Protein AF-A0A2V4AC31-F1 (afdb_monomer_lite)

Radius of gyration: 32.44 Å; chains: 1; bounding box: 72×50×82 Å

pLDDT: mean 72.9, std 19.84, range [39.53, 96.25]

Foldseek 3Di:
DDDPPPPDDDDDDDDPVVVVVVQVVQVVVVHGPVVVVVVLVVCCVPPVVVSCVVCVVVDDDPDPPDDPPDPPPPPPPPDDPDDDDDDDDDDDDDD

Structure (mmCIF, N/CA/C/O backbone):
data_AF-A0A2V4AC31-F1
#
_entry.id   AF-A0A2V4AC31-F1
#
loop_
_atom_site.group_PDB
_atom_site.id
_atom_site.type_symbol
_atom_site.label_atom_id
_atom_site.label_alt_id
_atom_site.label_comp_id
_atom_site.label_asym_id
_atom_site.label_entity_id
_atom_site.label_seq_id
_atom_site.pdbx_PDB_ins_code
_atom_site.Cartn_x
_atom_site.Cartn_y
_atom_site.Cartn_z
_atom_site.occupancy
_atom_site.B_iso_or_equiv
_atom_site.auth_seq_id
_atom_site.auth_comp_id
_atom_site.auth_asym_id
_atom_site.auth_atom_id
_atom_site.pdbx_PDB_model_num
ATOM 1 N N . MET A 1 1 ? 19.510 7.963 20.375 1.00 42.34 1 MET A N 1
ATOM 2 C CA . MET A 1 1 ? 19.513 9.192 19.551 1.00 42.34 1 MET A CA 1
ATOM 3 C C . MET A 1 1 ? 19.489 8.784 18.083 1.00 42.34 1 MET A C 1
ATOM 5 O O . MET A 1 1 ? 20.541 8.521 17.520 1.00 42.34 1 MET A O 1
ATOM 9 N N . SER A 1 2 ? 18.305 8.650 17.481 1.00 46.81 2 SER A N 1
ATOM 10 C CA . SER A 1 2 ? 18.174 8.229 16.078 1.00 46.81 2 SER A CA 1
ATOM 11 C C . SER A 1 2 ? 17.934 9.462 15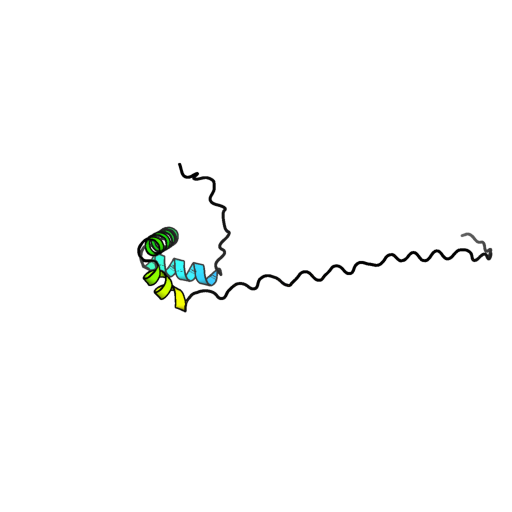.213 1.00 46.81 2 SER A C 1
ATOM 13 O O . SER A 1 2 ? 16.907 10.126 15.343 1.00 46.81 2 SER A O 1
ATOM 15 N N . SER A 1 3 ? 18.929 9.814 14.396 1.00 54.41 3 SER A N 1
ATOM 16 C CA . SER A 1 3 ? 18.928 11.023 13.569 1.00 54.41 3 SER A CA 1
ATOM 17 C C . SER A 1 3 ? 17.754 11.023 12.586 1.00 54.41 3 SER A C 1
ATOM 19 O O . SER A 1 3 ? 17.701 10.223 11.650 1.00 54.41 3 SER A O 1
ATOM 21 N N . ARG A 1 4 ? 16.829 11.969 12.784 1.00 55.62 4 ARG A N 1
ATOM 22 C CA . ARG A 1 4 ? 15.642 12.223 11.946 1.00 55.62 4 ARG A CA 1
ATOM 23 C C . ARG A 1 4 ? 15.992 12.743 10.537 1.00 55.62 4 ARG A C 1
ATOM 25 O O . ARG A 1 4 ? 15.098 12.901 9.717 1.00 55.62 4 ARG A O 1
ATOM 32 N N . HIS A 1 5 ? 17.280 12.976 10.251 1.00 48.97 5 HIS A N 1
ATOM 33 C CA . HIS A 1 5 ? 17.794 13.554 9.000 1.00 48.97 5 HIS A CA 1
ATOM 34 C C . HIS A 1 5 ? 18.476 12.539 8.063 1.00 48.97 5 HIS A C 1
ATOM 36 O O . HIS A 1 5 ? 18.942 12.914 6.992 1.00 48.97 5 HIS A O 1
ATOM 42 N N . ALA A 1 6 ? 18.537 11.254 8.434 1.00 53.03 6 ALA A N 1
ATOM 43 C CA . ALA A 1 6 ? 19.194 10.214 7.632 1.00 53.03 6 ALA A CA 1
ATOM 44 C C . ALA A 1 6 ? 18.245 9.447 6.688 1.00 53.03 6 ALA A C 1
ATOM 46 O O . ALA A 1 6 ? 18.674 8.515 6.003 1.00 53.03 6 ALA A O 1
ATOM 47 N N . GLN A 1 7 ? 16.955 9.801 6.636 1.00 58.97 7 GLN A N 1
ATOM 48 C CA . GLN A 1 7 ? 16.016 9.158 5.718 1.00 58.97 7 GLN A CA 1
ATOM 49 C C . GLN A 1 7 ? 16.301 9.612 4.285 1.00 58.97 7 GLN A C 1
ATOM 51 O O . GLN A 1 7 ? 15.807 10.629 3.807 1.00 58.97 7 GLN A O 1
ATOM 56 N N . LYS A 1 8 ? 17.131 8.831 3.591 1.00 58.09 8 LYS A N 1
ATOM 57 C CA . LYS A 1 8 ? 17.374 8.968 2.158 1.00 58.09 8 LYS A CA 1
ATOM 58 C C . LYS A 1 8 ? 16.034 8.833 1.436 1.00 58.09 8 LYS A C 1
ATOM 60 O O . LYS A 1 8 ? 15.464 7.742 1.418 1.00 58.09 8 LYS A O 1
ATOM 65 N N . TRP A 1 9 ? 15.538 9.926 0.856 1.00 58.25 9 TRP A N 1
ATOM 66 C CA . TRP A 1 9 ? 14.331 9.903 0.033 1.00 58.25 9 TRP A CA 1
ATOM 67 C C . TRP A 1 9 ? 14.549 8.914 -1.114 1.00 58.25 9 TRP A C 1
ATOM 69 O O . TRP A 1 9 ? 15.355 9.133 -2.018 1.00 58.25 9 TRP A O 1
ATOM 79 N N . ARG A 1 10 ? 13.870 7.769 -1.040 1.00 63.47 10 ARG A N 1
ATOM 80 C CA . ARG A 1 10 ? 13.770 6.827 -2.149 1.00 63.47 10 ARG A CA 1
ATOM 81 C C . ARG A 1 10 ? 12.535 7.231 -2.935 1.00 63.47 10 ARG A C 1
ATOM 83 O O . ARG A 1 10 ? 11.431 7.152 -2.410 1.00 63.47 10 ARG A O 1
ATOM 90 N N . GLY A 1 11 ? 12.729 7.719 -4.157 1.00 59.69 11 GLY A N 1
ATOM 91 C CA . GLY A 1 11 ? 11.617 8.025 -5.047 1.00 59.69 11 GLY A CA 1
ATOM 92 C C . GLY A 1 11 ? 10.837 6.748 -5.348 1.00 59.69 11 GLY A C 1
ATOM 93 O O . GLY A 1 11 ? 11.330 5.880 -6.065 1.00 59.69 11 GLY A O 1
ATOM 94 N N . PHE A 1 12 ? 9.643 6.630 -4.777 1.00 67.69 12 PHE A N 1
ATOM 95 C CA . PHE A 1 12 ? 8.624 5.686 -5.209 1.00 67.69 12 PHE A CA 1
ATOM 96 C C . PHE A 1 12 ? 7.722 6.438 -6.186 1.00 67.69 12 PHE A C 1
ATOM 98 O O . PHE A 1 12 ? 7.112 7.438 -5.816 1.00 67.69 12 PHE A O 1
ATOM 105 N N . ARG A 1 13 ? 7.710 6.006 -7.447 1.00 67.94 13 ARG A N 1
ATOM 106 C CA . ARG A 1 13 ? 6.735 6.460 -8.440 1.00 67.94 13 ARG A CA 1
ATOM 107 C C . ARG A 1 13 ? 5.853 5.261 -8.778 1.00 67.94 13 ARG A C 1
ATOM 109 O O . ARG A 1 13 ? 6.362 4.375 -9.473 1.00 67.94 13 ARG A O 1
ATOM 116 N N . PRO A 1 14 ? 4.629 5.191 -8.231 1.00 71.12 14 PRO A N 1
ATOM 117 C CA . PRO A 1 14 ? 3.635 4.239 -8.704 1.00 71.12 14 PRO A CA 1
ATOM 118 C C . PRO A 1 14 ? 3.270 4.567 -10.154 1.00 71.12 14 PRO A C 1
ATOM 120 O O . PRO A 1 14 ? 3.542 5.677 -10.632 1.00 71.12 14 PRO A O 1
ATOM 123 N N . ASP A 1 15 ? 2.692 3.597 -10.858 1.00 76.50 15 ASP A N 1
ATOM 124 C CA . ASP A 1 15 ? 2.013 3.918 -12.106 1.00 76.50 15 ASP A CA 1
ATOM 125 C C . ASP A 1 15 ? 0.852 4.885 -11.792 1.00 76.50 15 ASP A C 1
ATOM 127 O O . ASP A 1 15 ? 0.147 4.658 -10.801 1.00 76.50 15 ASP A O 1
ATOM 131 N N . PRO A 1 16 ? 0.663 5.978 -12.556 1.00 72.00 16 PRO A N 1
ATOM 132 C CA . PRO A 1 16 ? -0.385 6.954 -12.260 1.00 72.00 16 PRO A CA 1
ATOM 133 C C . PRO A 1 16 ? -1.776 6.318 -12.148 1.00 72.00 16 PRO A C 1
ATOM 135 O O . PRO A 1 16 ? -2.515 6.643 -11.226 1.00 72.00 16 PRO A O 1
ATOM 138 N N . GLY A 1 17 ? -2.099 5.344 -13.009 1.00 77.75 17 GLY A N 1
ATOM 139 C CA . GLY A 1 17 ? -3.413 4.697 -12.992 1.00 77.75 17 GLY A CA 1
ATOM 140 C C . GLY A 1 17 ? -3.642 3.806 -11.768 1.00 77.75 17 GLY A C 1
ATOM 141 O O . GLY A 1 17 ? -4.770 3.680 -11.298 1.00 77.75 17 GLY A O 1
ATOM 142 N N . GLU A 1 18 ? -2.581 3.208 -11.222 1.00 83.94 18 GLU A N 1
ATOM 143 C CA . GLU A 1 18 ? -2.660 2.391 -10.005 1.00 83.94 18 GLU A CA 1
ATOM 144 C C . GLU A 1 18 ? -2.837 3.251 -8.751 1.00 83.94 18 GLU A C 1
ATOM 146 O O . GLU A 1 18 ? -3.540 2.855 -7.819 1.00 83.94 18 GLU A O 1
ATOM 151 N N . TYR A 1 19 ? -2.196 4.423 -8.719 1.00 86.31 19 TYR A N 1
ATOM 152 C CA . TYR A 1 19 ? -2.276 5.330 -7.579 1.00 86.31 19 TYR A CA 1
ATOM 153 C C . TYR A 1 19 ? -3.651 5.986 -7.478 1.00 86.31 19 TYR A C 1
ATOM 155 O O . TYR A 1 19 ? -4.263 5.912 -6.414 1.00 86.31 19 TYR A O 1
ATOM 163 N N . ASP A 1 20 ? -4.145 6.556 -8.579 1.00 88.50 20 ASP A N 1
ATOM 164 C CA . ASP A 1 20 ? -5.422 7.276 -8.605 1.00 88.50 20 ASP A CA 1
ATOM 165 C C . ASP A 1 20 ? -6.580 6.338 -8.220 1.00 88.50 20 ASP A C 1
ATOM 167 O O . ASP A 1 20 ? -7.390 6.653 -7.351 1.00 88.50 20 ASP A O 1
ATOM 171 N N . ALA A 1 21 ? -6.591 5.111 -8.759 1.00 91.06 21 ALA A N 1
ATOM 172 C CA . ALA A 1 21 ? -7.598 4.110 -8.406 1.00 91.06 21 ALA A CA 1
ATOM 173 C C . ALA A 1 21 ? -7.557 3.719 -6.917 1.00 91.06 21 ALA A C 1
ATOM 175 O O . ALA A 1 21 ? -8.596 3.484 -6.295 1.00 91.06 21 ALA A O 1
ATOM 176 N N . ALA A 1 22 ? -6.362 3.623 -6.329 1.00 91.00 22 ALA A N 1
ATOM 177 C CA . ALA A 1 22 ? -6.208 3.313 -4.913 1.00 91.00 22 ALA A CA 1
ATOM 178 C C . ALA A 1 22 ? -6.606 4.498 -4.015 1.00 91.00 22 ALA A C 1
ATOM 180 O O . ALA A 1 22 ? -7.156 4.279 -2.935 1.00 91.00 22 ALA A O 1
ATOM 181 N N . GLU A 1 23 ? -6.354 5.730 -4.457 1.00 93.00 23 GLU A N 1
ATOM 182 C CA . GLU A 1 23 ? -6.785 6.952 -3.777 1.00 93.00 23 GLU A CA 1
ATOM 183 C C . GLU A 1 23 ? -8.315 7.048 -3.749 1.00 93.00 23 GLU A C 1
ATOM 185 O O . GLU A 1 23 ? -8.884 7.097 -2.659 1.00 93.00 23 GLU A O 1
ATOM 190 N N . ASP A 1 24 ? -8.986 6.888 -4.893 1.00 95.00 24 ASP A N 1
ATOM 191 C CA . ASP A 1 24 ? -10.454 6.872 -4.987 1.00 95.00 24 ASP A CA 1
ATOM 192 C C . ASP A 1 24 ? -11.087 5.811 -4.067 1.00 95.00 24 ASP A C 1
ATOM 194 O O . ASP A 1 24 ? -12.095 6.045 -3.390 1.00 95.00 24 ASP A O 1
ATOM 198 N N . LEU A 1 25 ? -10.484 4.618 -4.006 1.00 96.25 25 LEU A N 1
ATOM 199 C CA . LEU A 1 25 ? -10.944 3.531 -3.140 1.00 96.25 25 LEU A CA 1
ATOM 200 C C . LEU A 1 25 ? -10.830 3.877 -1.650 1.00 96.25 25 LEU A C 1
ATOM 202 O O . LEU A 1 25 ? -11.686 3.466 -0.857 1.00 96.25 25 LEU A O 1
ATOM 206 N N . LEU A 1 26 ? -9.763 4.558 -1.243 1.00 95.50 26 LEU A N 1
ATOM 207 C CA . LEU A 1 26 ? -9.555 4.948 0.149 1.00 95.50 26 LEU A CA 1
ATOM 208 C C . LEU A 1 26 ? -10.439 6.140 0.526 1.00 95.50 26 LEU A C 1
ATOM 210 O O . LEU A 1 26 ? -11.058 6.112 1.594 1.00 95.50 26 LEU A O 1
ATOM 214 N N . ASP A 1 27 ? -10.601 7.104 -0.375 1.00 95.31 27 ASP A N 1
ATOM 215 C CA . ASP A 1 27 ? -11.466 8.267 -0.193 1.00 95.31 27 ASP A CA 1
ATOM 216 C C . ASP A 1 27 ? -12.936 7.860 -0.055 1.00 95.31 27 ASP A C 1
ATOM 218 O O . ASP A 1 27 ? -13.616 8.303 0.875 1.00 95.31 27 ASP A O 1
ATOM 222 N N . ALA A 1 28 ? -13.406 6.900 -0.861 1.00 95.94 28 ALA A N 1
ATOM 223 C CA . ALA A 1 28 ? -14.737 6.303 -0.708 1.00 95.94 28 ALA A CA 1
ATOM 224 C C . ALA A 1 28 ? -14.960 5.648 0.673 1.00 95.94 28 ALA A C 1
ATOM 226 O O . ALA A 1 28 ? -16.098 5.423 1.089 1.00 95.94 28 ALA A O 1
ATOM 227 N N . ARG A 1 29 ? -13.879 5.333 1.397 1.00 96.12 29 ARG A N 1
ATOM 228 C CA . ARG A 1 29 ? -13.884 4.756 2.752 1.00 96.12 29 ARG A CA 1
ATOM 229 C C . ARG A 1 29 ? -13.505 5.777 3.833 1.00 96.12 29 ARG A C 1
ATOM 231 O O . ARG A 1 29 ? -13.356 5.397 4.996 1.00 96.12 29 ARG A O 1
ATOM 238 N N . GLY A 1 30 ? -13.342 7.051 3.469 1.00 95.69 30 GLY A N 1
ATOM 239 C CA . GLY A 1 30 ? -12.945 8.129 4.374 1.00 95.69 30 GLY A CA 1
ATOM 240 C C . GLY A 1 30 ? -11.543 7.943 4.956 1.00 95.69 30 GLY A C 1
ATOM 241 O O . GLY A 1 30 ? -11.321 8.245 6.131 1.00 95.69 30 GLY A O 1
ATOM 242 N N . LYS A 1 31 ? -10.616 7.371 4.181 1.00 95.81 31 LYS A N 1
ATOM 243 C CA . LYS A 1 31 ? -9.222 7.139 4.577 1.00 95.81 31 LYS A CA 1
ATOM 244 C C . LYS A 1 31 ? -8.289 7.875 3.632 1.00 95.81 31 LYS A C 1
ATOM 246 O O . LYS A 1 31 ? -8.438 7.762 2.428 1.00 95.81 31 LYS A O 1
ATOM 251 N N . ALA A 1 32 ? -7.280 8.554 4.171 1.00 93.94 32 ALA A N 1
ATOM 252 C CA . ALA A 1 32 ? -6.263 9.182 3.336 1.00 93.94 32 ALA A CA 1
ATOM 253 C C . ALA A 1 32 ? -5.163 8.179 2.942 1.00 93.94 32 ALA A C 1
ATOM 255 O O . ALA A 1 32 ? -4.707 7.381 3.771 1.00 93.94 32 ALA A O 1
ATOM 256 N N . MET A 1 33 ? -4.641 8.289 1.715 1.00 92.12 33 MET A N 1
ATOM 257 C CA . MET A 1 33 ? -3.535 7.456 1.212 1.00 92.12 33 MET A CA 1
ATOM 258 C C . MET A 1 33 ? -2.323 7.443 2.158 1.00 92.12 33 MET A C 1
ATOM 260 O O . MET A 1 33 ? -1.762 6.397 2.485 1.00 92.12 33 MET A O 1
ATOM 264 N N . SER A 1 34 ? -1.932 8.612 2.670 1.00 90.19 34 SER A N 1
ATOM 265 C CA . SER A 1 34 ? -0.787 8.725 3.582 1.00 90.19 34 SER A CA 1
ATOM 266 C C . SER A 1 34 ? -0.994 8.010 4.927 1.00 90.19 34 SER A C 1
ATOM 268 O O . SER A 1 34 ? -0.032 7.495 5.505 1.00 90.19 34 SER A O 1
ATOM 270 N N . GLU A 1 35 ? -2.230 7.945 5.427 1.00 92.62 35 GLU A N 1
ATOM 271 C CA . GLU A 1 35 ? -2.576 7.221 6.653 1.00 92.62 35 GLU A CA 1
ATOM 272 C C . GLU A 1 35 ? -2.541 5.717 6.422 1.00 92.62 35 GLU A C 1
ATOM 274 O O . GLU A 1 35 ? -1.977 4.986 7.238 1.00 92.62 35 GLU A O 1
ATOM 279 N N . TYR A 1 36 ? -3.070 5.274 5.280 1.00 94.44 36 TYR A N 1
ATOM 280 C CA . TYR A 1 36 ? -3.015 3.884 4.853 1.00 94.44 36 TYR A CA 1
ATOM 281 C C . TYR A 1 36 ? -1.567 3.387 4.747 1.00 94.44 36 TYR A C 1
ATOM 283 O O . TYR A 1 36 ? -1.210 2.395 5.380 1.00 94.44 36 TYR A O 1
ATOM 291 N N . LEU A 1 37 ? -0.685 4.127 4.065 1.00 92.12 37 LEU A N 1
ATOM 292 C CA . LEU A 1 37 ? 0.732 3.758 3.952 1.00 92.12 37 LEU A CA 1
ATOM 293 C C . LEU A 1 37 ? 1.423 3.666 5.322 1.00 92.12 37 LEU A C 1
ATOM 295 O O . LEU A 1 37 ? 2.196 2.741 5.573 1.00 92.12 37 LEU A O 1
ATOM 299 N N . ARG A 1 38 ? 1.126 4.594 6.241 1.00 92.31 38 ARG A N 1
ATOM 300 C CA . ARG A 1 38 ? 1.640 4.530 7.621 1.00 92.31 38 ARG A CA 1
ATOM 301 C C . ARG A 1 38 ? 1.101 3.318 8.380 1.00 92.31 38 ARG A C 1
ATOM 303 O O . ARG A 1 38 ? 1.852 2.720 9.148 1.00 92.31 38 ARG A O 1
ATOM 310 N N . ALA A 1 39 ? -0.167 2.962 8.187 1.00 94.44 39 ALA A N 1
ATOM 311 C CA . ALA A 1 39 ? -0.768 1.781 8.795 1.00 94.44 39 ALA A CA 1
ATOM 312 C C . ALA A 1 39 ? -0.110 0.493 8.281 1.00 94.44 39 ALA A C 1
ATOM 314 O O . ALA A 1 39 ? 0.258 -0.350 9.094 1.00 94.44 39 ALA A O 1
ATOM 315 N N . CYS A 1 40 ? 0.146 0.384 6.974 1.00 93.94 40 CYS A N 1
ATOM 316 C CA . CYS A 1 40 ? 0.851 -0.757 6.385 1.00 93.94 40 CYS A CA 1
ATOM 317 C C . CYS A 1 40 ? 2.265 -0.929 6.956 1.00 93.94 40 CYS A C 1
ATOM 319 O O . CYS A 1 40 ? 2.671 -2.045 7.266 1.00 93.94 40 CYS A O 1
ATOM 321 N N . LEU A 1 41 ? 3.004 0.170 7.156 1.00 93.56 41 LEU A N 1
ATOM 322 C CA . LEU A 1 41 ? 4.329 0.113 7.784 1.00 93.56 41 LEU A CA 1
ATOM 323 C C . LEU A 1 41 ? 4.266 -0.402 9.227 1.00 93.56 41 LEU A C 1
ATOM 325 O O . LEU A 1 41 ? 5.092 -1.220 9.619 1.00 93.56 41 LEU A O 1
ATOM 329 N N . ARG A 1 42 ? 3.277 0.050 10.007 1.00 94.88 42 ARG A N 1
ATOM 330 C CA . ARG A 1 42 ? 3.068 -0.428 11.384 1.00 94.88 42 ARG A CA 1
ATOM 331 C C . ARG A 1 42 ? 2.640 -1.891 11.423 1.00 94.88 42 ARG A C 1
ATOM 333 O O . ARG A 1 42 ? 3.084 -2.625 12.295 1.00 94.88 42 ARG A O 1
ATOM 340 N N . TRP A 1 43 ? 1.788 -2.307 10.492 1.00 96.00 43 TRP A N 1
ATOM 341 C CA . TRP A 1 43 ? 1.352 -3.695 10.385 1.00 96.00 43 TRP A CA 1
ATOM 342 C C . TRP A 1 43 ? 2.523 -4.627 10.067 1.00 96.00 43 TRP A C 1
ATOM 344 O O . TRP A 1 43 ? 2.700 -5.625 10.759 1.00 96.00 43 TRP A O 1
ATOM 354 N N . LEU A 1 44 ? 3.383 -4.251 9.114 1.00 94.88 44 LEU A N 1
ATOM 355 C CA . LEU A 1 44 ? 4.597 -5.003 8.786 1.00 94.88 44 LEU A CA 1
ATOM 356 C C . LEU A 1 44 ? 5.547 -5.144 9.987 1.00 94.88 44 LEU A C 1
ATOM 358 O O . LEU A 1 44 ? 6.169 -6.188 10.154 1.00 94.88 44 LEU A O 1
ATOM 362 N N . GLU A 1 45 ? 5.666 -4.106 10.818 1.00 95.38 45 GLU A N 1
ATOM 363 C CA . GLU A 1 45 ? 6.487 -4.140 12.036 1.00 95.38 45 GLU A CA 1
ATOM 364 C C . GLU A 1 45 ? 5.912 -5.085 13.107 1.00 95.38 45 GLU A C 1
ATOM 366 O O . GLU A 1 45 ? 6.671 -5.731 13.825 1.00 95.38 45 GLU A O 1
ATOM 371 N N . GLN A 1 46 ? 4.584 -5.181 13.215 1.00 96.12 46 GLN A N 1
ATOM 372 C CA . GLN A 1 46 ? 3.909 -5.963 14.257 1.00 96.12 46 GLN A CA 1
ATOM 373 C C . GLN A 1 46 ? 3.706 -7.437 13.887 1.00 96.12 46 GLN A C 1
ATOM 375 O O . GLN A 1 46 ? 3.818 -8.300 14.754 1.00 96.12 46 GLN A O 1
ATOM 380 N N . ALA A 1 47 ? 3.391 -7.723 12.623 1.00 94.94 47 ALA A N 1
ATOM 381 C CA . ALA A 1 47 ? 3.044 -9.056 12.137 1.00 94.94 47 ALA A CA 1
ATOM 382 C C . ALA A 1 47 ? 3.685 -9.303 10.757 1.00 94.94 47 ALA A C 1
ATOM 384 O O . ALA A 1 47 ? 2.995 -9.290 9.732 1.00 94.94 47 ALA A O 1
ATOM 385 N N . PRO A 1 48 ? 5.015 -9.501 10.701 1.00 93.19 48 PRO A N 1
ATOM 386 C CA . PRO A 1 48 ? 5.749 -9.526 9.440 1.00 93.19 48 PRO A CA 1
ATOM 387 C C . PRO A 1 48 ? 5.321 -10.678 8.529 1.00 93.19 48 PRO A C 1
ATOM 389 O O . PRO A 1 48 ? 5.100 -10.458 7.341 1.00 93.19 48 PRO A O 1
ATOM 392 N N . ASP A 1 49 ? 5.155 -11.886 9.071 1.00 96.19 49 ASP A N 1
ATOM 393 C CA . ASP A 1 49 ? 4.809 -13.064 8.269 1.00 96.19 49 ASP A CA 1
ATOM 394 C C . ASP A 1 49 ? 3.398 -12.957 7.672 1.00 96.19 49 ASP A C 1
ATOM 396 O O . ASP A 1 49 ? 3.188 -13.286 6.507 1.00 96.19 49 ASP A O 1
ATOM 400 N N . GLU A 1 50 ? 2.440 -12.424 8.435 1.00 93.75 50 GLU A N 1
ATOM 401 C CA . GLU A 1 50 ? 1.064 -12.198 7.976 1.00 93.75 50 GLU A CA 1
ATOM 402 C C . GLU A 1 50 ? 0.999 -11.108 6.897 1.00 93.75 50 GLU A C 1
ATOM 404 O O . GLU A 1 50 ? 0.351 -11.278 5.856 1.00 93.75 50 GLU A O 1
ATOM 409 N N . ALA A 1 51 ? 1.719 -10.003 7.110 1.00 92.56 51 ALA A N 1
ATOM 410 C CA . ALA A 1 51 ? 1.806 -8.916 6.146 1.00 92.56 51 ALA A CA 1
ATOM 411 C C . ALA A 1 51 ? 2.442 -9.387 4.829 1.00 92.56 51 ALA A C 1
ATOM 413 O O . ALA A 1 51 ? 1.908 -9.127 3.749 1.00 92.56 51 ALA A O 1
ATOM 414 N N . LEU A 1 52 ? 3.550 -10.131 4.902 1.00 93.75 52 LEU A N 1
ATOM 415 C CA . LEU A 1 52 ? 4.231 -10.666 3.722 1.00 93.75 52 LEU A CA 1
ATOM 416 C C . LEU A 1 52 ? 3.392 -11.723 2.998 1.00 93.75 52 LEU A C 1
ATOM 418 O O . LEU A 1 52 ? 3.349 -11.710 1.767 1.00 93.75 52 LEU A O 1
ATOM 422 N N . ALA A 1 53 ? 2.686 -12.591 3.727 1.00 94.75 53 ALA A N 1
ATOM 423 C CA . ALA A 1 53 ? 1.773 -13.562 3.129 1.00 94.75 53 ALA A CA 1
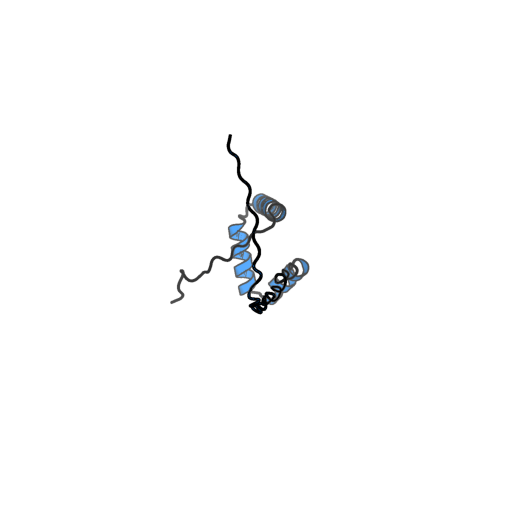ATOM 424 C C . ALA A 1 53 ? 0.632 -12.874 2.362 1.00 94.75 53 ALA A C 1
ATOM 426 O O . ALA A 1 53 ? 0.291 -13.294 1.257 1.00 94.75 53 ALA A O 1
ATOM 427 N N . THR A 1 54 ? 0.087 -11.783 2.908 1.0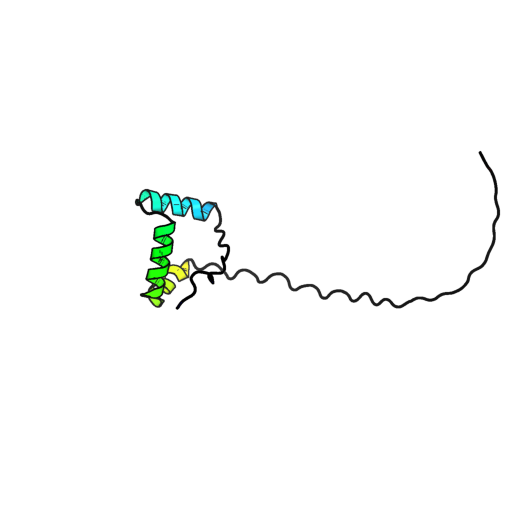0 94.50 54 THR A N 1
ATOM 428 C CA . THR A 1 54 ? -1.014 -11.036 2.281 1.00 94.50 54 THR A CA 1
ATOM 429 C C . THR A 1 54 ? -0.569 -10.261 1.041 1.00 94.50 54 THR A C 1
ATOM 431 O O . THR A 1 54 ? -1.288 -10.225 0.046 1.00 94.50 54 THR A O 1
ATOM 434 N N . VAL A 1 55 ? 0.614 -9.637 1.070 1.00 91.81 55 VAL A N 1
ATOM 435 C CA . VAL A 1 55 ? 1.129 -8.855 -0.070 1.00 91.81 55 VAL A CA 1
ATOM 436 C C . VAL A 1 55 ? 1.751 -9.755 -1.146 1.00 91.81 55 VAL A C 1
ATOM 438 O O . VAL A 1 55 ? 1.828 -9.347 -2.302 1.00 91.81 55 VAL A O 1
ATOM 441 N N . GLY A 1 56 ? 2.158 -10.983 -0.807 1.00 90.94 56 GLY A N 1
ATOM 442 C CA . GLY A 1 56 ? 2.821 -11.938 -1.706 1.00 90.94 56 GLY A CA 1
ATOM 443 C C . GLY A 1 56 ? 2.213 -12.061 -3.115 1.00 90.94 56 GLY A C 1
ATOM 444 O O . GLY A 1 56 ? 2.963 -11.942 -4.085 1.00 90.94 56 GLY A O 1
ATOM 445 N N . PRO A 1 57 ? 0.884 -12.218 -3.276 1.00 91.75 57 PRO A N 1
ATOM 446 C CA . PRO A 1 57 ? 0.232 -12.281 -4.590 1.00 91.75 57 PRO A CA 1
ATOM 447 C C . PRO A 1 57 ? 0.366 -11.010 -5.444 1.00 91.75 57 PRO A C 1
ATOM 449 O O . PRO A 1 57 ? 0.237 -11.071 -6.663 1.00 91.75 57 PRO A O 1
ATOM 452 N N . HIS A 1 58 ? 0.621 -9.863 -4.813 1.00 87.81 58 HIS A N 1
ATOM 453 C CA . HIS A 1 58 ? 0.751 -8.550 -5.449 1.00 87.81 58 HIS A CA 1
ATOM 454 C C . HIS A 1 58 ? 2.207 -8.067 -5.510 1.00 87.81 58 HIS A C 1
ATOM 456 O O . HIS A 1 58 ? 2.467 -6.923 -5.886 1.00 87.81 58 HIS A O 1
ATOM 462 N N . TRP A 1 59 ? 3.170 -8.907 -5.112 1.00 85.44 59 TRP A N 1
ATOM 463 C CA . TRP A 1 59 ? 4.567 -8.503 -5.051 1.00 85.44 59 TRP A CA 1
ATOM 464 C C . TRP A 1 59 ? 5.102 -8.230 -6.464 1.00 85.44 59 TRP A C 1
ATOM 466 O O . TRP A 1 59 ? 5.053 -9.120 -7.319 1.00 85.44 59 TRP A O 1
ATOM 476 N N . PRO A 1 60 ? 5.629 -7.023 -6.747 1.00 81.25 60 PRO A N 1
ATOM 477 C CA . PRO A 1 60 ? 6.069 -6.693 -8.090 1.00 81.25 60 PRO A CA 1
ATOM 478 C C . PRO A 1 60 ? 7.271 -7.560 -8.482 1.00 81.25 60 PRO A C 1
ATOM 480 O O . PRO A 1 60 ? 8.132 -7.852 -7.639 1.00 81.25 60 PRO A O 1
ATOM 483 N N . PRO A 1 61 ? 7.393 -7.933 -9.767 1.00 79.31 61 PRO A N 1
ATOM 484 C CA . PRO A 1 61 ? 8.572 -8.633 -10.238 1.00 79.31 61 PRO A CA 1
ATOM 485 C C . PRO A 1 61 ? 9.823 -7.774 -9.996 1.00 79.31 61 PRO A C 1
ATOM 487 O O . PRO A 1 61 ? 9.768 -6.537 -10.060 1.00 79.31 61 PRO A O 1
ATOM 490 N N . PRO A 1 62 ? 10.980 -8.401 -9.726 1.00 78.75 62 PRO A N 1
ATOM 491 C CA . PRO A 1 62 ? 12.221 -7.669 -9.545 1.00 78.75 62 PRO A CA 1
ATOM 492 C C . PRO A 1 62 ? 12.513 -6.833 -10.793 1.00 78.75 62 PRO A C 1
ATOM 494 O O . PRO A 1 62 ? 12.537 -7.346 -11.913 1.00 78.75 62 PRO A O 1
ATOM 497 N N . ARG A 1 63 ? 12.756 -5.529 -10.603 1.00 68.56 63 ARG A N 1
ATOM 498 C CA . ARG A 1 63 ? 13.136 -4.650 -11.714 1.00 68.56 63 ARG A CA 1
ATOM 499 C C . ARG A 1 63 ? 14.418 -5.188 -12.358 1.00 68.56 63 ARG A C 1
ATOM 501 O O . ARG A 1 63 ? 15.376 -5.461 -11.624 1.00 68.56 63 ARG A O 1
ATOM 508 N N . PRO A 1 64 ? 14.485 -5.299 -13.696 1.00 68.12 64 PRO A N 1
ATOM 509 C CA . PRO A 1 64 ? 15.709 -5.709 -14.361 1.00 68.12 64 PRO A CA 1
ATOM 510 C C . PRO A 1 64 ? 16.823 -4.730 -13.982 1.00 68.12 64 PRO A C 1
ATOM 512 O O . PRO A 1 64 ? 16.719 -3.519 -14.191 1.00 68.12 64 PRO A O 1
ATOM 515 N N . ARG A 1 65 ? 17.896 -5.252 -13.381 1.00 70.19 65 ARG A N 1
ATOM 516 C CA . ARG A 1 65 ? 19.140 -4.494 -13.225 1.00 70.19 65 ARG A CA 1
ATOM 517 C C . ARG A 1 65 ? 19.614 -4.183 -14.643 1.00 70.19 65 ARG A C 1
ATOM 519 O O . ARG A 1 65 ? 19.663 -5.089 -15.467 1.00 70.19 65 ARG A O 1
ATOM 526 N N . GLY A 1 66 ? 19.844 -2.903 -14.935 1.00 66.69 66 GLY A N 1
ATOM 527 C CA . GLY A 1 66 ? 20.054 -2.408 -16.297 1.00 66.69 66 GLY A CA 1
ATOM 528 C C . GLY A 1 66 ? 21.080 -3.201 -17.114 1.00 66.69 66 GLY A C 1
ATOM 529 O O . GLY A 1 66 ? 21.931 -3.904 -16.569 1.00 66.69 66 GLY A O 1
ATOM 530 N N . ARG A 1 67 ? 20.991 -3.053 -18.442 1.00 59.84 67 ARG A N 1
ATOM 531 C CA . ARG A 1 67 ? 21.886 -3.660 -19.438 1.00 59.84 67 ARG A CA 1
ATOM 532 C C . ARG A 1 67 ? 23.352 -3.572 -18.972 1.00 59.84 67 ARG A C 1
ATOM 534 O O . ARG A 1 67 ? 23.778 -2.472 -18.604 1.00 59.84 67 ARG A O 1
ATOM 541 N N . PRO A 1 68 ? 24.133 -4.671 -18.996 1.00 66.00 68 PRO A N 1
ATOM 542 C CA . PRO A 1 68 ? 25.562 -4.594 -18.717 1.00 66.00 68 PRO A CA 1
ATOM 543 C C . PRO A 1 68 ? 26.181 -3.517 -19.613 1.00 66.00 68 PRO A C 1
ATOM 545 O O . PRO A 1 68 ? 25.886 -3.457 -20.810 1.00 66.00 68 PRO A O 1
ATOM 548 N N . ARG A 1 69 ? 26.997 -2.627 -19.031 1.00 63.47 69 ARG A N 1
ATOM 549 C CA . ARG A 1 69 ? 27.794 -1.684 -19.823 1.00 63.47 69 ARG A CA 1
ATOM 550 C C . ARG A 1 69 ? 28.598 -2.521 -20.813 1.00 63.47 69 ARG A C 1
ATOM 552 O O . ARG A 1 69 ? 29.371 -3.371 -20.377 1.00 63.47 69 ARG A O 1
ATOM 559 N N . SER A 1 70 ? 28.407 -2.300 -22.117 1.00 56.75 70 SER A N 1
ATOM 560 C CA . SER A 1 70 ? 29.337 -2.835 -23.112 1.00 56.75 70 SER A CA 1
ATOM 561 C C . SER A 1 70 ? 30.751 -2.465 -22.665 1.00 56.75 70 SER A C 1
ATOM 563 O O . SER A 1 70 ? 30.955 -1.300 -22.293 1.00 56.75 70 SER A O 1
ATOM 565 N N . PRO A 1 71 ? 31.709 -3.408 -22.669 1.00 56.56 71 PRO A N 1
ATOM 566 C CA . PRO A 1 71 ?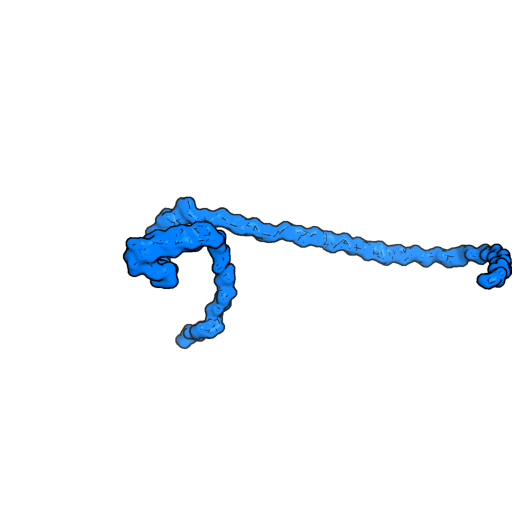 33.102 -3.040 -22.501 1.00 56.56 71 PRO A CA 1
ATOM 567 C C . PRO A 1 71 ? 33.395 -1.979 -23.558 1.00 56.56 71 PRO A C 1
ATOM 569 O O . PRO A 1 71 ? 33.028 -2.136 -24.729 1.00 56.56 71 PRO A O 1
ATOM 572 N N . ARG A 1 72 ? 33.945 -0.844 -23.116 1.00 55.28 72 ARG A N 1
ATOM 573 C CA . ARG A 1 72 ? 34.497 0.145 -24.036 1.00 55.28 72 ARG A CA 1
ATOM 574 C C . ARG A 1 72 ? 35.422 -0.645 -24.958 1.00 55.28 72 ARG A C 1
ATOM 576 O O . ARG A 1 72 ? 36.270 -1.373 -24.459 1.00 55.28 72 ARG A O 1
ATOM 583 N N . ARG A 1 73 ? 35.200 -0.577 -26.274 1.00 53.94 73 ARG A N 1
ATOM 584 C CA . ARG A 1 73 ? 36.250 -0.960 -27.214 1.00 53.94 73 ARG A CA 1
ATOM 585 C C . ARG A 1 73 ? 37.401 -0.024 -26.886 1.00 53.94 73 ARG A C 1
ATOM 587 O O . ARG A 1 73 ? 37.272 1.177 -27.121 1.00 53.94 73 ARG A O 1
ATOM 594 N N . ASP A 1 74 ? 38.436 -0.562 -26.258 1.00 54.59 74 ASP A N 1
ATOM 595 C CA . ASP A 1 74 ? 39.748 0.050 -26.280 1.00 54.59 74 ASP A CA 1
ATOM 596 C C . ASP A 1 74 ? 40.069 0.217 -27.764 1.00 54.59 74 ASP A C 1
ATOM 598 O O . ASP A 1 74 ? 40.183 -0.745 -28.522 1.00 54.59 74 ASP A O 1
ATOM 602 N N . VAL A 1 75 ? 39.989 1.462 -28.224 1.00 54.06 75 VAL A N 1
ATOM 603 C CA . VAL A 1 75 ? 40.527 1.832 -29.521 1.00 54.06 75 VAL A CA 1
ATOM 604 C C . VAL A 1 75 ? 42.026 1.733 -29.313 1.00 54.06 75 VAL A C 1
ATOM 606 O O . VAL A 1 75 ? 42.619 2.616 -28.698 1.00 54.06 75 VAL A O 1
ATOM 609 N N . ASP A 1 76 ? 42.599 0.612 -29.740 1.00 48.72 76 ASP A N 1
ATOM 610 C CA . ASP A 1 76 ? 44.029 0.479 -29.961 1.00 48.72 76 ASP A CA 1
ATOM 611 C C . ASP A 1 76 ? 44.438 1.552 -30.980 1.00 48.72 76 ASP A C 1
ATOM 613 O O . ASP A 1 76 ? 44.318 1.383 -32.194 1.00 48.72 76 ASP A O 1
ATOM 617 N N . ASP A 1 77 ? 44.876 2.695 -30.454 1.00 52.12 77 ASP A N 1
ATOM 618 C CA . ASP A 1 77 ? 45.681 3.688 -31.152 1.00 52.12 77 ASP A CA 1
ATOM 619 C C . ASP A 1 77 ? 47.042 3.038 -31.439 1.00 52.12 77 ASP A C 1
ATOM 621 O O . ASP A 1 77 ? 48.004 3.144 -30.681 1.00 52.12 77 ASP A O 1
ATOM 625 N N . HIS A 1 78 ? 47.098 2.239 -32.503 1.00 49.06 78 HIS A N 1
ATOM 626 C CA . HIS A 1 78 ? 48.357 1.880 -33.136 1.00 49.06 78 HIS A CA 1
ATOM 627 C C . HIS A 1 78 ? 48.673 2.953 -34.168 1.00 49.06 78 HIS A C 1
ATOM 629 O O . HIS A 1 78 ? 48.085 2.999 -35.248 1.00 49.06 78 HIS A O 1
ATOM 635 N N . GLY A 1 79 ? 49.599 3.833 -33.789 1.00 48.97 79 GLY A N 1
ATOM 636 C CA . GLY A 1 79 ? 50.156 4.850 -34.660 1.00 48.97 79 GLY A CA 1
ATOM 637 C C . GLY A 1 79 ? 50.720 4.244 -35.941 1.00 48.97 79 GLY A C 1
ATOM 638 O O . GLY A 1 79 ? 51.636 3.424 -35.904 1.00 48.97 79 GLY A O 1
ATOM 639 N N . ASP A 1 80 ? 50.207 4.701 -37.081 1.00 41.59 80 ASP A N 1
ATOM 640 C CA . ASP A 1 80 ? 50.855 4.506 -38.372 1.00 41.59 80 ASP A CA 1
ATOM 641 C C . ASP A 1 80 ? 51.653 5.772 -38.698 1.00 41.59 80 ASP A C 1
ATOM 643 O O . ASP A 1 80 ? 51.170 6.755 -39.263 1.00 41.59 80 ASP A O 1
ATOM 647 N N . ALA A 1 81 ? 52.908 5.759 -38.256 1.00 48.31 81 ALA A N 1
ATOM 648 C CA . ALA A 1 81 ? 53.936 6.617 -38.802 1.00 48.31 81 ALA A CA 1
ATOM 649 C C . ALA A 1 81 ? 54.297 6.096 -40.199 1.00 48.31 81 ALA A C 1
ATOM 651 O O . ALA A 1 81 ? 55.148 5.215 -40.336 1.00 48.31 81 ALA A O 1
ATOM 652 N N . ARG A 1 82 ? 53.704 6.675 -41.247 1.00 43.28 82 ARG A N 1
ATOM 653 C CA . ARG A 1 82 ? 54.248 6.578 -42.605 1.00 43.28 82 ARG A CA 1
ATOM 654 C C . ARG A 1 82 ? 54.532 7.948 -43.193 1.00 43.28 82 ARG A C 1
ATOM 656 O O . ARG A 1 82 ? 53.678 8.703 -43.639 1.00 43.28 82 ARG A O 1
ATOM 663 N N . SER A 1 83 ? 55.827 8.209 -43.114 1.00 40.53 83 SER A N 1
ATOM 664 C CA . SER A 1 83 ? 56.613 9.230 -43.770 1.00 40.53 83 SER A CA 1
ATOM 665 C C . SER A 1 83 ? 56.404 9.276 -45.292 1.00 40.53 83 SER A C 1
ATOM 667 O O . SER A 1 83 ? 56.239 8.241 -45.927 1.00 40.53 83 SER A O 1
ATOM 669 N N . SER A 1 84 ? 56.567 10.496 -45.816 1.00 45.62 84 SER A N 1
ATOM 670 C CA . SER A 1 84 ? 57.106 10.891 -47.130 1.00 45.62 84 SER A CA 1
ATOM 671 C C . SER A 1 84 ? 56.432 10.419 -48.431 1.00 45.62 84 SER A C 1
ATOM 673 O O . SER A 1 84 ? 56.456 9.257 -48.818 1.00 45.62 84 SER A O 1
ATOM 675 N N . GLY A 1 85 ? 55.968 11.411 -49.201 1.00 42.03 85 GLY A N 1
ATOM 676 C CA . GLY A 1 85 ? 55.609 11.289 -50.614 1.00 42.03 85 GLY A CA 1
ATOM 677 C C . GLY A 1 85 ? 55.469 12.668 -51.262 1.00 42.03 85 GLY A C 1
ATOM 678 O O . GLY A 1 85 ? 54.435 13.313 -51.171 1.00 42.03 85 GLY A O 1
ATOM 679 N N . HIS A 1 86 ? 56.561 13.126 -51.855 1.00 39.53 86 HIS A N 1
ATOM 680 C CA . HIS A 1 86 ? 56.765 14.381 -52.574 1.00 39.53 86 HIS A CA 1
ATOM 681 C C . HIS A 1 86 ? 56.141 14.304 -53.984 1.00 39.53 86 HIS A C 1
ATOM 683 O O . HIS A 1 86 ? 56.411 13.317 -54.661 1.00 39.53 86 HIS A O 1
ATOM 689 N N . ALA A 1 87 ? 55.383 15.312 -54.447 1.00 45.84 87 ALA A N 1
ATOM 690 C CA . ALA A 1 87 ? 55.363 15.760 -55.856 1.00 45.84 87 ALA A CA 1
ATOM 691 C C . ALA A 1 87 ? 54.453 16.985 -56.094 1.00 45.84 87 ALA A C 1
ATOM 693 O O . ALA A 1 87 ? 53.409 17.151 -55.474 1.00 45.84 87 ALA A O 1
ATOM 694 N N . ALA A 1 88 ? 54.915 17.823 -57.019 1.00 47.38 88 ALA A N 1
ATOM 695 C CA . ALA A 1 88 ? 54.472 19.158 -57.400 1.00 47.38 88 ALA A CA 1
ATOM 696 C C . ALA A 1 88 ? 53.232 19.228 -58.322 1.00 47.38 88 ALA A C 1
ATOM 698 O O . ALA A 1 88 ? 52.866 18.247 -58.963 1.00 47.38 88 ALA A O 1
ATOM 699 N N . GLY A 1 89 ? 52.685 20.445 -58.461 1.00 47.28 89 GLY A N 1
ATOM 700 C CA . GLY A 1 89 ? 51.802 20.880 -59.559 1.00 47.28 89 GLY A CA 1
ATOM 701 C C . GLY A 1 89 ? 50.932 22.085 -59.152 1.00 47.28 89 GLY A C 1
ATOM 702 O O . GLY A 1 89 ? 49.921 21.887 -58.496 1.00 47.28 89 GLY A O 1
ATOM 703 N N . THR A 1 90 ? 51.399 23.341 -59.197 1.00 51.25 90 THR A N 1
ATOM 704 C CA . THR A 1 90 ? 51.284 24.346 -60.294 1.00 51.25 90 THR A CA 1
ATOM 705 C C . THR A 1 90 ? 49.903 24.515 -60.954 1.00 51.25 90 THR A C 1
ATOM 707 O O . THR A 1 90 ? 49.421 23.589 -61.600 1.00 51.25 90 THR A O 1
ATOM 710 N N . GLY A 1 91 ? 49.367 25.748 -60.883 1.00 48.69 91 GLY A N 1
ATOM 711 C CA . GLY A 1 91 ? 48.231 26.309 -61.648 1.00 48.69 91 GLY A CA 1
ATOM 712 C C . GLY A 1 91 ? 47.279 27.086 -60.719 1.00 48.69 91 GLY A C 1
ATOM 713 O O . GLY A 1 91 ? 46.567 26.456 -59.951 1.00 48.69 9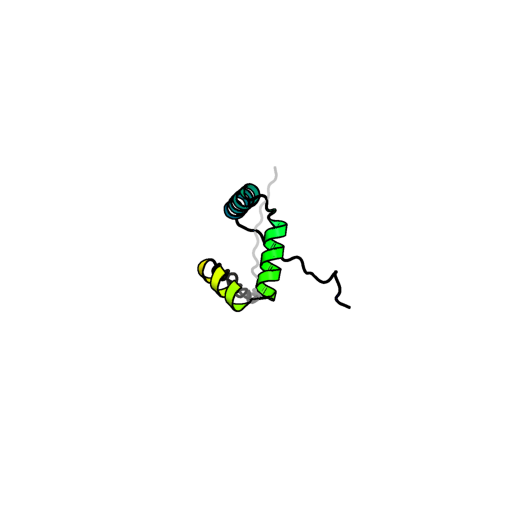1 GLY A O 1
ATOM 714 N N . GLU A 1 92 ? 47.379 28.403 -60.500 1.00 44.00 92 GLU A N 1
ATOM 715 C CA . GLU A 1 92 ? 47.197 29.579 -61.386 1.00 44.00 92 GLU A CA 1
ATOM 716 C C . GLU A 1 92 ? 45.720 29.911 -61.732 1.00 44.00 92 GLU A C 1
ATOM 718 O O . GLU A 1 92 ? 44.932 29.019 -62.022 1.00 44.00 92 GLU A O 1
ATOM 723 N N . ALA A 1 93 ? 45.423 31.226 -61.723 1.00 49.53 93 ALA A N 1
ATOM 724 C CA . ALA A 1 93 ? 44.202 31.981 -62.084 1.00 49.53 93 ALA A CA 1
ATOM 725 C C . ALA A 1 93 ? 43.061 32.012 -61.035 1.00 49.53 93 ALA A C 1
ATOM 727 O O . ALA A 1 93 ? 42.418 31.008 -60.767 1.00 49.53 93 ALA A O 1
ATOM 728 N N . SER A 1 94 ? 42.836 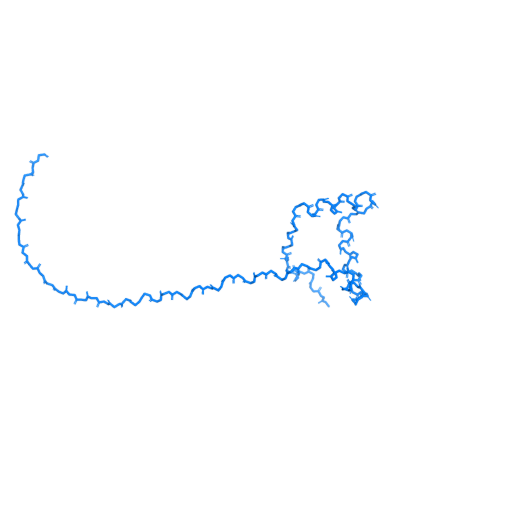33.099 -60.278 1.00 60.41 94 SER A N 1
ATOM 729 C CA . SER A 1 94 ? 42.367 34.461 -60.645 1.00 60.41 94 SER A CA 1
ATOM 730 C C . SER A 1 94 ? 41.024 34.505 -61.376 1.00 60.41 94 SER A C 1
ATOM 732 O O . SER A 1 94 ? 40.969 34.272 -62.581 1.00 60.41 94 SER A O 1
ATOM 734 N N . SER A 1 95 ? 39.973 34.910 -60.656 1.00 57.28 95 SER A N 1
ATOM 735 C CA . SER A 1 95 ? 39.040 36.000 -61.005 1.00 57.28 95 SER A CA 1
ATOM 736 C C . SER A 1 95 ? 38.187 36.355 -59.791 1.00 57.28 95 SER A C 1
ATOM 738 O O . SER A 1 95 ? 37.819 35.416 -59.051 1.00 57.28 95 SER A O 1
#

Organism: NCBI:txid588067

Secondary structure (DSSP, 8-state):
---TT----------HHHHHHHHHHHHTTT--HHHHHHHHHHHHHH-HHHHHHHHGGGPPPPPPPP-PPPPP-----------------------

Sequence (95 aa):
MSSRHAQKWRGFRPDPGEYDAAEDLLDARGKAMSEYLRACLRWLEQAPDEALATVGPHWPPPRPRGRPRSPRRDVDDHGDARSSGHAAGTGEASS